Protein AF-A0A396AB75-F1 (afdb_monomer_lite)

Radius of gyration: 13.99 Å; chains: 1; bounding box: 39×27×36 Å

Structure (mmCIF, N/CA/C/O backbone):
data_AF-A0A396AB75-F1
#
_entry.id   AF-A0A396AB75-F1
#
loop_
_atom_site.group_PDB
_atom_site.id
_atom_site.type_symbol
_atom_site.label_atom_id
_atom_site.label_alt_id
_atom_site.label_comp_id
_atom_site.label_asym_id
_atom_site.label_entity_id
_atom_site.label_seq_id
_atom_site.pdbx_PDB_ins_code
_atom_site.Cartn_x
_atom_site.Cartn_y
_atom_site.Cartn_z
_atom_site.occupancy
_atom_site.B_iso_or_equiv
_atom_site.auth_seq_id
_atom_site.auth_comp_id
_atom_site.auth_asym_id
_atom_site.auth_atom_id
_atom_site.pdbx_PDB_model_num
ATOM 1 N N . MET A 1 1 ? 4.746 -14.914 -23.093 1.00 49.25 1 MET A N 1
ATOM 2 C CA . MET A 1 1 ? 3.780 -14.946 -21.972 1.00 49.25 1 MET A CA 1
ATOM 3 C C . MET A 1 1 ? 3.806 -13.582 -21.311 1.00 49.25 1 MET A C 1
ATOM 5 O O . MET A 1 1 ? 4.886 -13.162 -20.929 1.00 49.25 1 MET A O 1
ATOM 9 N N . HIS A 1 2 ? 2.673 -12.883 -21.221 1.00 64.44 2 HIS A N 1
ATOM 10 C CA . HIS A 1 2 ? 2.579 -11.678 -20.393 1.00 64.44 2 HIS A CA 1
ATOM 11 C C . HIS A 1 2 ? 2.198 -12.125 -18.983 1.00 64.44 2 HIS A C 1
ATOM 13 O O . HIS A 1 2 ? 1.111 -12.666 -18.777 1.00 64.44 2 HIS A O 1
ATOM 19 N N . LEU A 1 3 ? 3.127 -11.978 -18.043 1.00 65.56 3 LEU A N 1
ATOM 20 C CA . LEU A 1 3 ? 2.885 -12.230 -16.631 1.00 65.56 3 LEU A CA 1
ATOM 21 C C . LEU A 1 3 ? 1.949 -11.132 -16.114 1.00 65.56 3 LEU A C 1
ATOM 23 O O . LEU A 1 3 ? 2.295 -9.956 -16.170 1.00 65.56 3 LEU A O 1
ATOM 27 N N . LYS A 1 4 ? 0.747 -11.508 -15.670 1.00 80.88 4 LYS A N 1
ATOM 28 C CA . LYS A 1 4 ? -0.231 -10.567 -15.118 1.00 80.88 4 LYS A CA 1
ATOM 29 C C . LYS A 1 4 ? -0.142 -10.583 -13.599 1.00 80.88 4 LYS A C 1
ATOM 31 O O . LYS A 1 4 ? -0.606 -11.527 -12.965 1.00 80.88 4 LYS A O 1
ATOM 36 N N . ILE A 1 5 ? 0.490 -9.558 -13.047 1.00 87.50 5 ILE A N 1
ATOM 37 C CA . ILE A 1 5 ? 0.651 -9.345 -11.607 1.00 87.50 5 ILE A CA 1
ATOM 38 C C . ILE A 1 5 ? -0.017 -8.019 -11.246 1.00 87.50 5 ILE A C 1
ATOM 40 O O . ILE A 1 5 ? -0.159 -7.139 -12.092 1.00 87.50 5 ILE A O 1
ATOM 44 N N . SER A 1 6 ? -0.445 -7.889 -9.997 1.00 91.75 6 SER A N 1
ATOM 45 C CA . SER A 1 6 ? -0.809 -6.611 -9.388 1.00 91.75 6 SER A CA 1
ATOM 46 C C . SER A 1 6 ? -0.218 -6.567 -7.986 1.00 91.75 6 SER A C 1
ATOM 48 O O . SER A 1 6 ? -0.147 -7.602 -7.317 1.00 91.75 6 SER A O 1
ATOM 50 N N . ILE A 1 7 ? 0.208 -5.389 -7.548 1.00 94.00 7 ILE A N 1
ATOM 51 C CA . ILE A 1 7 ? 0.790 -5.174 -6.226 1.00 94.00 7 ILE A CA 1
ATOM 52 C C . ILE A 1 7 ? -0.301 -4.622 -5.315 1.00 94.00 7 ILE A C 1
ATOM 54 O O . ILE A 1 7 ? -0.928 -3.622 -5.639 1.00 94.00 7 ILE A O 1
ATOM 58 N N . PHE A 1 8 ? -0.522 -5.263 -4.171 1.00 95.38 8 PHE A N 1
ATOM 59 C CA . PHE A 1 8 ? -1.357 -4.722 -3.101 1.00 95.38 8 PHE A CA 1
ATOM 60 C C . PHE A 1 8 ? -0.432 -4.268 -1.977 1.00 95.38 8 PHE A C 1
ATOM 62 O O . PHE A 1 8 ? 0.243 -5.090 -1.359 1.00 95.38 8 PHE A O 1
ATOM 69 N N . ALA A 1 9 ? -0.367 -2.960 -1.762 1.00 95.38 9 ALA A N 1
ATOM 70 C CA . ALA A 1 9 ? 0.537 -2.326 -0.818 1.00 95.38 9 ALA A CA 1
ATOM 71 C C . ALA A 1 9 ? -0.250 -1.871 0.411 1.00 95.38 9 ALA A C 1
ATOM 73 O O . ALA A 1 9 ? -0.975 -0.875 0.370 1.00 95.38 9 ALA A O 1
ATOM 74 N N . ASP A 1 10 ? -0.140 -2.643 1.491 1.00 96.19 10 ASP A N 1
ATOM 75 C CA . ASP A 1 10 ? -0.860 -2.377 2.731 1.00 96.19 10 ASP A CA 1
ATOM 76 C C . ASP A 1 10 ? -0.091 -1.441 3.649 1.00 96.19 10 ASP A C 1
ATOM 78 O O . ASP A 1 10 ? 0.920 -1.813 4.233 1.00 96.19 10 ASP A O 1
ATOM 82 N N . VAL A 1 11 ? -0.606 -0.222 3.785 1.00 95.94 11 VAL A N 1
ATOM 83 C CA . VAL A 1 11 ? -0.050 0.808 4.662 1.00 95.94 1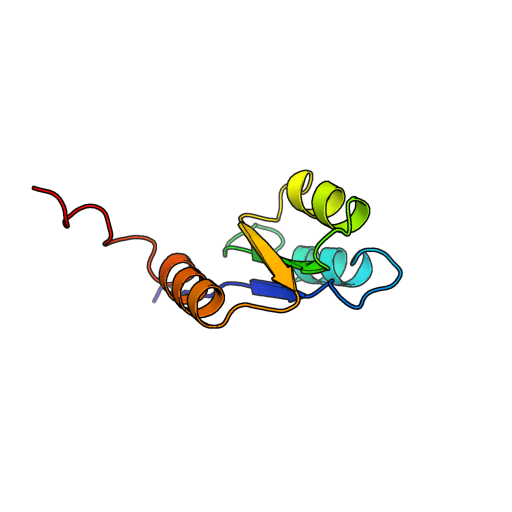1 VAL A CA 1
ATOM 84 C C . VAL A 1 11 ? -0.944 1.081 5.865 1.00 95.94 11 VAL A C 1
ATOM 86 O O . VAL A 1 11 ? -0.634 1.953 6.678 1.00 95.94 11 VAL A O 1
ATOM 89 N N . SER A 1 12 ? -2.057 0.361 5.998 1.00 96.44 12 SER A N 1
ATOM 90 C CA . SER A 1 12 ? -3.110 0.681 6.959 1.00 96.44 12 SER A CA 1
ATOM 91 C C . SER A 1 12 ? -2.657 0.618 8.420 1.00 96.44 12 SER A C 1
ATOM 93 O O . SER A 1 12 ? -3.164 1.377 9.246 1.00 96.44 12 SER A O 1
ATOM 95 N N . ASP A 1 13 ? -1.637 -0.183 8.723 1.00 93.50 13 ASP A N 1
ATOM 96 C CA . ASP A 1 13 ? -1.056 -0.312 10.065 1.00 93.50 13 ASP A CA 1
ATOM 97 C C . ASP A 1 13 ? 0.315 0.349 10.230 1.00 93.50 13 ASP A C 1
ATOM 99 O O . ASP A 1 13 ? 1.006 0.151 11.230 1.00 93.50 13 ASP A O 1
ATOM 103 N N . THR A 1 14 ? 0.698 1.197 9.279 1.00 92.31 14 THR A N 1
ATOM 104 C CA . THR A 1 14 ? 1.960 1.937 9.341 1.00 92.31 14 THR A CA 1
ATOM 105 C C . THR A 1 14 ? 1.835 3.227 10.149 1.00 92.31 14 THR A C 1
ATOM 107 O O . THR A 1 14 ? 0.795 3.890 10.165 1.00 92.31 14 THR A O 1
ATOM 110 N N . THR A 1 15 ? 2.922 3.602 10.823 1.00 85.69 15 THR A N 1
ATOM 111 C CA . THR A 1 15 ? 3.027 4.851 11.597 1.00 85.69 15 THR A CA 1
ATOM 112 C C . THR A 1 15 ? 3.631 6.007 10.799 1.00 85.69 15 THR A C 1
ATOM 114 O O . THR A 1 15 ? 3.569 7.145 11.246 1.00 85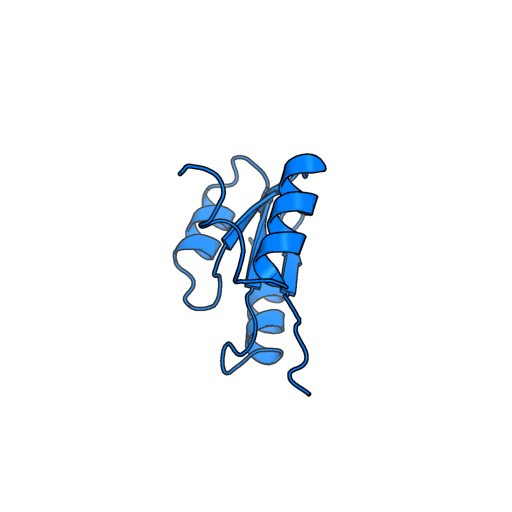.69 15 THR A O 1
ATOM 117 N N . ASP A 1 16 ? 4.240 5.722 9.646 1.00 86.50 16 ASP A N 1
ATOM 118 C CA . ASP A 1 16 ? 4.912 6.669 8.744 1.00 86.50 16 ASP A CA 1
ATOM 119 C C . ASP A 1 16 ? 4.095 6.942 7.470 1.00 86.50 16 ASP A C 1
ATOM 121 O O . ASP A 1 16 ? 4.643 7.332 6.437 1.00 86.50 16 ASP A O 1
ATOM 125 N N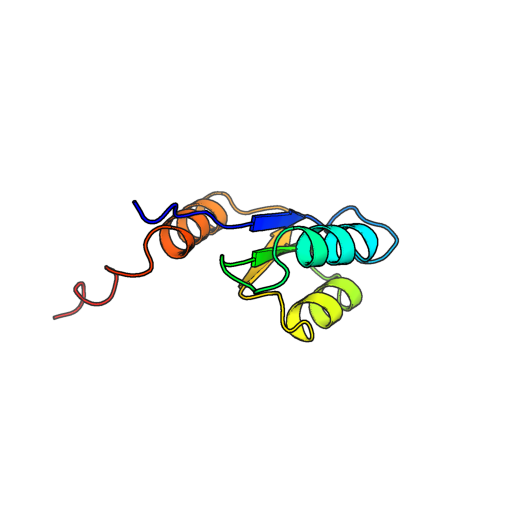 . SER A 1 17 ? 2.791 6.664 7.529 1.00 84.69 17 SER A N 1
ATOM 126 C CA . SER A 1 17 ? 1.858 6.764 6.401 1.00 84.69 17 SER A CA 1
ATOM 127 C C . SER A 1 17 ? 2.292 5.988 5.159 1.00 84.69 17 SER A C 1
ATOM 129 O O . SER A 1 17 ? 1.939 6.326 4.026 1.00 84.69 17 SER A O 1
ATOM 131 N N . GLY A 1 18 ? 3.032 4.905 5.384 1.00 87.69 18 GLY A N 1
ATOM 132 C CA . GLY A 1 18 ? 3.386 3.941 4.363 1.00 87.69 18 GLY A CA 1
ATOM 133 C C . GLY A 1 18 ? 4.644 4.279 3.593 1.00 87.69 18 GLY A C 1
ATOM 134 O O . GLY A 1 18 ? 4.928 3.583 2.624 1.00 87.69 18 GLY A O 1
ATOM 135 N N . LYS A 1 19 ? 5.406 5.303 3.994 1.00 88.94 19 LYS A N 1
ATOM 136 C CA . LYS A 1 19 ? 6.581 5.776 3.250 1.00 88.94 19 LYS A CA 1
ATOM 137 C C . LYS A 1 19 ? 7.538 4.642 2.885 1.00 88.94 19 LYS A C 1
ATOM 139 O O . LYS A 1 19 ? 7.883 4.501 1.715 1.00 88.94 19 LYS A O 1
ATOM 144 N N . PHE A 1 20 ? 7.912 3.801 3.850 1.00 91.38 20 PHE A N 1
ATOM 145 C CA . PHE A 1 20 ? 8.795 2.662 3.576 1.00 91.38 20 PHE A CA 1
ATOM 146 C C . PHE A 1 20 ? 8.221 1.693 2.527 1.00 91.38 20 PHE A C 1
ATOM 148 O O . PHE A 1 20 ? 8.940 1.179 1.668 1.00 91.38 20 PHE A O 1
ATOM 155 N N . ILE A 1 21 ? 6.913 1.447 2.585 1.00 93.75 21 ILE A N 1
ATOM 156 C CA . ILE A 1 21 ? 6.220 0.558 1.651 1.00 93.75 21 ILE A CA 1
ATOM 157 C C . ILE A 1 21 ? 6.159 1.200 0.264 1.00 93.75 21 ILE A C 1
ATOM 159 O O . ILE A 1 21 ? 6.427 0.521 -0.722 1.00 93.75 21 ILE A O 1
ATOM 163 N N . TRP A 1 22 ? 5.892 2.503 0.175 1.00 91.38 22 TRP A N 1
ATOM 164 C CA . TRP A 1 22 ? 5.900 3.245 -1.086 1.00 91.38 22 TRP A CA 1
ATOM 165 C C . TRP A 1 22 ? 7.260 3.218 -1.771 1.00 91.38 22 TRP A C 1
ATOM 167 O O . TRP A 1 22 ? 7.321 2.912 -2.962 1.00 91.38 22 TRP A O 1
ATOM 177 N N . ASP A 1 23 ? 8.337 3.456 -1.023 1.00 91.50 23 ASP A N 1
ATOM 178 C CA . ASP A 1 23 ? 9.703 3.379 -1.546 1.00 91.50 23 ASP A CA 1
ATOM 179 C C . ASP A 1 23 ? 10.002 1.958 -2.061 1.00 91.50 23 ASP A C 1
ATOM 181 O O . ASP A 1 23 ? 10.453 1.782 -3.192 1.00 91.50 23 ASP A O 1
ATOM 185 N N . THR A 1 24 ? 9.627 0.930 -1.292 1.00 93.38 24 THR A N 1
ATOM 186 C CA . THR A 1 24 ? 9.802 -0.479 -1.688 1.00 93.38 24 THR A CA 1
ATOM 187 C C . THR A 1 24 ? 9.039 -0.822 -2.972 1.00 93.38 24 THR A C 1
ATOM 189 O O . THR A 1 24 ? 9.563 -1.509 -3.850 1.00 93.38 24 THR A O 1
ATOM 192 N N . VAL A 1 25 ? 7.794 -0.357 -3.105 1.00 93.38 25 VAL A N 1
ATOM 193 C CA . VAL A 1 25 ? 6.969 -0.600 -4.297 1.00 93.38 25 VAL A CA 1
ATOM 194 C C . VAL A 1 25 ? 7.544 0.117 -5.513 1.00 93.38 25 VAL A C 1
ATOM 196 O O . VAL A 1 25 ? 7.600 -0.470 -6.593 1.00 93.38 25 VAL A O 1
ATOM 199 N N . LYS A 1 26 ? 8.006 1.358 -5.338 1.00 92.00 26 LYS A N 1
ATOM 200 C CA . LYS A 1 26 ? 8.649 2.135 -6.399 1.00 92.00 26 LYS A CA 1
ATOM 201 C C . LYS A 1 26 ? 9.909 1.442 -6.915 1.00 92.00 26 LYS A C 1
ATOM 203 O O . LYS A 1 26 ? 10.091 1.343 -8.125 1.00 92.00 26 LYS A O 1
ATOM 208 N N . ASP A 1 27 ? 10.731 0.909 -6.016 1.00 92.94 27 ASP A N 1
ATOM 209 C CA . ASP A 1 27 ? 11.952 0.183 -6.376 1.00 92.94 27 ASP A CA 1
ATOM 210 C C . ASP A 1 27 ? 11.654 -1.162 -7.057 1.00 92.94 27 ASP A C 1
ATOM 212 O O . ASP A 1 27 ? 12.372 -1.575 -7.970 1.00 92.94 27 ASP A O 1
ATOM 216 N N . ALA A 1 28 ? 10.579 -1.842 -6.650 1.00 90.69 28 ALA A N 1
ATOM 217 C CA . ALA A 1 28 ? 10.154 -3.112 -7.239 1.00 90.69 28 ALA A CA 1
ATOM 218 C C . ALA A 1 28 ? 9.452 -2.952 -8.602 1.00 90.69 28 ALA A C 1
ATOM 220 O O . ALA A 1 28 ? 9.481 -3.873 -9.421 1.00 90.69 28 ALA A O 1
ATOM 221 N N . ASN A 1 29 ? 8.820 -1.802 -8.852 1.00 91.44 29 ASN A N 1
ATOM 222 C CA . ASN A 1 29 ? 8.042 -1.511 -10.057 1.00 91.44 29 ASN A CA 1
ATOM 223 C C . ASN A 1 29 ? 8.415 -0.142 -10.675 1.00 91.44 29 ASN A C 1
ATOM 225 O O . ASN A 1 29 ? 7.539 0.695 -10.894 1.00 91.44 29 ASN A O 1
ATOM 229 N N . PRO A 1 30 ? 9.699 0.108 -11.002 1.00 89.19 30 PRO A N 1
ATOM 230 C CA . PRO A 1 30 ? 10.195 1.448 -11.340 1.00 89.19 30 PRO A CA 1
ATOM 231 C C . PRO A 1 30 ? 9.619 2.015 -12.642 1.00 89.19 30 PRO A C 1
ATOM 233 O O . PRO A 1 30 ? 9.584 3.226 -12.827 1.00 89.19 30 PRO A O 1
ATOM 236 N N . ASN A 1 31 ? 9.160 1.140 -13.541 1.00 89.75 31 ASN A N 1
ATOM 237 C CA . ASN A 1 31 ? 8.548 1.508 -14.821 1.00 89.75 31 ASN A CA 1
ATOM 238 C C . ASN A 1 31 ? 7.019 1.363 -14.809 1.00 89.75 31 ASN A C 1
ATOM 240 O O . ASN A 1 31 ? 6.413 1.349 -15.879 1.00 89.75 31 ASN A O 1
ATOM 244 N N . HIS A 1 32 ? 6.414 1.186 -13.629 1.00 89.31 32 HIS A N 1
ATOM 245 C CA . HIS A 1 32 ? 4.970 1.018 -13.453 1.00 89.31 32 HIS A CA 1
ATOM 246 C C . HIS A 1 32 ? 4.353 -0.023 -14.406 1.00 89.31 32 HIS A C 1
ATOM 248 O O . HIS A 1 32 ? 3.357 0.212 -15.085 1.00 89.31 32 HIS A O 1
ATOM 254 N N . VAL A 1 33 ? 4.993 -1.192 -14.519 1.00 89.19 33 VAL A N 1
ATOM 255 C CA . VAL A 1 33 ? 4.614 -2.229 -15.501 1.00 89.19 33 VAL A CA 1
ATOM 256 C C . VAL A 1 33 ? 3.414 -3.064 -15.061 1.00 89.19 33 VAL A C 1
ATOM 258 O O . VAL A 1 33 ? 2.863 -3.828 -15.854 1.00 89.19 33 VAL A O 1
ATOM 261 N N . CYS A 1 34 ? 3.030 -2.956 -13.791 1.00 89.56 34 CYS A N 1
ATOM 262 C CA . CYS A 1 34 ? 1.872 -3.628 -13.226 1.00 89.56 34 CYS A CA 1
ATOM 263 C C . CYS A 1 34 ? 1.086 -2.690 -12.301 1.00 89.56 34 CYS A C 1
ATOM 265 O O . CYS A 1 34 ? 1.709 -1.822 -11.685 1.00 89.56 34 CYS A O 1
ATOM 267 N N . PRO A 1 35 ? -0.244 -2.878 -12.179 1.00 91.81 35 PRO A N 1
ATOM 268 C CA . PRO A 1 35 ? -1.055 -2.030 -11.325 1.00 91.81 35 PRO A CA 1
ATOM 269 C C . PRO A 1 35 ? -0.674 -2.151 -9.852 1.00 91.81 35 PRO A C 1
ATOM 271 O O . PRO A 1 35 ? -0.421 -3.259 -9.359 1.00 91.81 35 PRO A O 1
ATOM 274 N N . VAL A 1 36 ? -0.728 -1.034 -9.140 1.00 94.31 36 VAL A N 1
ATOM 275 C CA . VAL A 1 36 ? -0.504 -0.941 -7.700 1.00 94.31 36 VAL A CA 1
ATOM 276 C C . VAL A 1 36 ? -1.770 -0.433 -7.019 1.00 94.31 36 VAL A C 1
ATOM 278 O O . VAL A 1 36 ? -2.304 0.626 -7.341 1.00 94.31 36 VAL A O 1
ATOM 281 N N . ILE A 1 3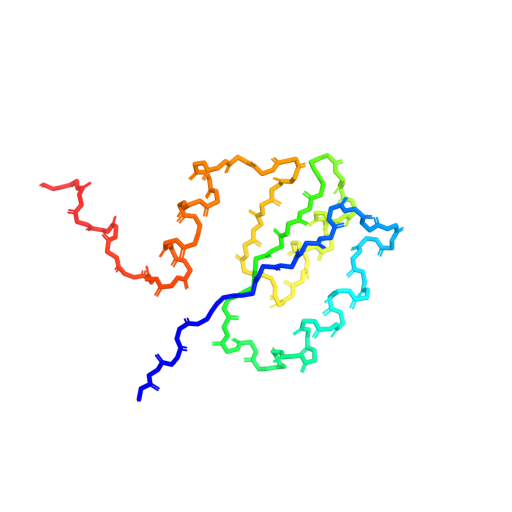7 ? -2.237 -1.197 -6.040 1.00 95.88 37 ILE A N 1
ATOM 282 C CA . ILE A 1 37 ? -3.422 -0.910 -5.246 1.00 95.88 37 ILE A CA 1
ATOM 283 C C . ILE A 1 37 ? -2.976 -0.623 -3.816 1.00 95.88 37 ILE A C 1
ATOM 285 O O . ILE A 1 37 ? -2.422 -1.494 -3.141 1.00 95.88 37 ILE A O 1
ATOM 289 N N . ALA A 1 38 ? -3.235 0.591 -3.345 1.00 96.69 38 ALA A N 1
ATOM 290 C CA . ALA A 1 38 ? -2.995 0.980 -1.963 1.00 96.69 38 ALA A CA 1
ATOM 291 C C . ALA A 1 38 ? -4.095 0.423 -1.048 1.00 96.69 38 ALA A C 1
ATOM 293 O O . ALA A 1 38 ? -5.280 0.497 -1.377 1.00 96.69 38 ALA A O 1
ATOM 294 N N . ILE A 1 39 ? -3.724 -0.097 0.122 1.00 97.81 39 ILE A N 1
ATOM 295 C CA . ILE A 1 39 ? -4.664 -0.388 1.210 1.00 97.81 39 ILE A CA 1
ATOM 296 C C . ILE A 1 39 ? -4.358 0.590 2.344 1.00 97.81 39 ILE A C 1
ATOM 298 O O . ILE A 1 39 ? -3.331 0.485 3.012 1.00 97.81 39 ILE A O 1
ATOM 302 N N . CYS A 1 40 ? -5.241 1.566 2.541 1.00 97.19 40 CYS A N 1
ATOM 303 C CA . CYS A 1 40 ? -5.111 2.584 3.583 1.00 97.19 40 CYS A CA 1
ATOM 304 C C . CYS A 1 40 ? -6.064 2.300 4.738 1.00 97.19 40 CYS A C 1
ATOM 306 O O . CYS A 1 40 ? -7.102 1.668 4.561 1.00 97.19 40 CYS A O 1
ATOM 308 N N . ARG A 1 41 ? -5.757 2.802 5.931 1.00 96.94 41 ARG A N 1
ATOM 309 C CA . ARG A 1 41 ? -6.708 2.770 7.044 1.00 96.94 41 ARG A CA 1
ATOM 310 C C . ARG A 1 41 ? -7.893 3.672 6.726 1.00 96.94 41 ARG A C 1
ATOM 312 O O . ARG A 1 41 ? -7.704 4.828 6.338 1.00 96.94 41 ARG A O 1
ATOM 319 N N . GLU A 1 42 ? -9.106 3.167 6.920 1.00 95.44 42 GLU A N 1
ATOM 320 C CA . GLU A 1 42 ? -10.309 3.980 6.761 1.00 95.44 42 GLU A CA 1
ATOM 321 C C . GLU A 1 42 ? -10.250 5.224 7.667 1.00 95.44 42 GLU A C 1
ATOM 323 O O . GLU A 1 42 ? -9.884 5.153 8.841 1.00 95.44 42 GLU A O 1
ATOM 328 N N . GLY A 1 43 ? -10.546 6.394 7.094 1.00 93.75 43 GLY A N 1
ATOM 329 C CA . GLY A 1 43 ? -10.481 7.682 7.794 1.00 93.75 43 GLY A CA 1
ATOM 330 C C . GLY A 1 43 ? -9.080 8.295 7.940 1.00 93.75 43 GLY A C 1
ATOM 331 O O . GLY A 1 43 ? -8.973 9.433 8.399 1.00 93.75 43 GLY A O 1
ATOM 332 N N . SER A 1 44 ? -8.005 7.615 7.524 1.00 95.12 44 SER A N 1
ATOM 333 C CA . SER A 1 44 ? -6.650 8.185 7.548 1.00 95.12 44 SER A CA 1
ATOM 334 C C . SER A 1 44 ? -6.408 9.103 6.350 1.00 95.12 44 SER A C 1
ATOM 336 O O . SER A 1 44 ? -5.932 8.675 5.299 1.00 95.12 44 SER A O 1
ATOM 338 N N . LEU A 1 45 ? -6.733 10.390 6.502 1.00 94.19 45 LEU A N 1
ATOM 339 C CA . LEU A 1 45 ? -6.574 11.378 5.429 1.00 94.19 45 LEU A CA 1
ATOM 340 C C . LEU A 1 45 ? -5.136 11.479 4.914 1.00 94.19 45 LEU A C 1
ATOM 342 O O . LEU A 1 45 ? -4.952 11.646 3.716 1.00 94.19 45 LEU A O 1
ATOM 346 N N . ASP A 1 46 ? -4.139 11.342 5.787 1.00 93.62 46 ASP A N 1
ATOM 347 C CA . ASP A 1 46 ? -2.728 11.451 5.408 1.00 93.62 46 ASP A CA 1
ATOM 348 C C . ASP A 1 46 ? -2.292 10.306 4.477 1.00 93.62 46 ASP A C 1
ATOM 350 O O . ASP A 1 46 ? -1.704 10.536 3.420 1.00 93.62 46 ASP A O 1
ATOM 354 N N . GLN A 1 47 ? -2.684 9.068 4.798 1.00 93.81 47 GLN A N 1
ATOM 355 C CA . GLN A 1 47 ? -2.430 7.910 3.936 1.00 93.81 47 GLN A CA 1
ATOM 356 C C . GLN A 1 47 ? -3.186 8.027 2.607 1.00 93.81 47 GLN A C 1
ATOM 358 O O . GLN A 1 47 ? -2.624 7.754 1.550 1.00 93.81 47 GLN A O 1
ATOM 363 N N . ILE A 1 48 ? -4.444 8.475 2.653 1.00 95.06 48 ILE A N 1
ATOM 364 C CA . ILE A 1 48 ? -5.292 8.637 1.465 1.00 95.06 48 ILE A CA 1
ATOM 365 C C . ILE A 1 48 ? -4.736 9.717 0.540 1.00 95.06 48 ILE A C 1
ATOM 367 O O . ILE A 1 48 ? -4.614 9.488 -0.659 1.00 95.06 48 ILE A O 1
ATOM 371 N N . GLN A 1 49 ? -4.380 10.884 1.077 1.00 94.06 49 GLN A N 1
ATOM 372 C CA . GLN A 1 49 ? -3.799 11.978 0.299 1.00 94.06 49 GLN A CA 1
ATOM 373 C C . GLN A 1 49 ? -2.464 11.571 -0.313 1.00 94.06 49 GLN A C 1
ATOM 375 O O . GLN A 1 49 ? -2.232 11.854 -1.488 1.00 94.06 49 GLN A O 1
ATOM 380 N N . THR A 1 50 ? -1.627 10.867 0.452 1.00 91.69 50 THR A N 1
ATOM 381 C CA . THR A 1 50 ? -0.359 10.326 -0.046 1.00 91.69 50 THR A CA 1
ATOM 382 C C . THR A 1 50 ? -0.591 9.354 -1.201 1.00 91.69 50 THR A C 1
ATOM 384 O O . THR A 1 50 ? 0.031 9.503 -2.248 1.00 91.69 50 THR A O 1
ATOM 387 N N . ALA A 1 51 ? -1.521 8.405 -1.054 1.00 92.88 51 ALA A N 1
ATOM 388 C CA . ALA A 1 51 ? -1.829 7.422 -2.090 1.00 92.88 51 ALA A CA 1
ATOM 389 C C . ALA A 1 51 ? -2.423 8.068 -3.352 1.00 92.88 51 ALA A C 1
ATOM 391 O O . ALA A 1 51 ? -1.969 7.783 -4.452 1.00 92.88 51 ALA A O 1
ATOM 392 N N . VAL A 1 52 ? -3.396 8.971 -3.205 1.00 91.56 52 VAL A N 1
ATOM 393 C CA . VAL A 1 52 ? -4.072 9.635 -4.337 1.00 91.56 52 VAL A CA 1
ATOM 394 C C . VAL A 1 52 ? -3.152 10.608 -5.078 1.00 91.56 52 VAL A C 1
ATOM 396 O O . VAL A 1 52 ? -3.295 10.784 -6.283 1.00 91.56 52 VAL A O 1
ATOM 399 N N . SER A 1 53 ? -2.206 11.242 -4.382 1.00 91.50 53 SER A N 1
ATOM 400 C CA . SER A 1 53 ? -1.235 12.153 -5.010 1.00 91.50 53 SER A CA 1
ATOM 401 C C . SER A 1 53 ? -0.060 11.418 -5.661 1.00 91.50 53 SER A C 1
ATOM 403 O O . SER A 1 53 ? 0.817 12.056 -6.241 1.00 91.50 53 SER A O 1
ATOM 405 N N . SER A 1 54 ? -0.001 10.094 -5.523 1.00 88.06 54 SER A N 1
ATOM 406 C CA . SER A 1 54 ? 1.113 9.281 -5.986 1.00 88.06 54 SER A CA 1
ATOM 407 C C . SER A 1 54 ? 0.926 8.854 -7.437 1.00 88.06 54 SER A C 1
ATOM 409 O O . SER A 1 54 ? -0.090 8.268 -7.796 1.00 88.06 54 SER A O 1
ATOM 411 N N . GLU A 1 55 ? 1.949 9.068 -8.263 1.00 88.19 55 GLU A N 1
ATOM 412 C CA . GLU A 1 55 ? 1.955 8.638 -9.670 1.00 88.19 55 GLU A CA 1
ATOM 413 C C . GLU A 1 55 ? 2.061 7.113 -9.839 1.00 88.19 55 GLU A C 1
ATOM 415 O O . GLU A 1 55 ? 1.862 6.606 -10.939 1.00 88.19 55 GLU A O 1
ATOM 420 N N . ILE A 1 56 ? 2.392 6.384 -8.766 1.00 90.00 56 ILE A N 1
ATOM 421 C CA . ILE A 1 56 ? 2.570 4.926 -8.798 1.00 90.00 56 ILE A CA 1
ATOM 422 C C . ILE A 1 56 ? 1.341 4.152 -8.316 1.00 90.00 56 ILE A C 1
ATOM 424 O O . ILE A 1 56 ? 1.396 2.931 -8.320 1.00 90.00 56 ILE A O 1
ATOM 428 N N . ILE A 1 57 ? 0.276 4.808 -7.839 1.00 93.00 57 ILE A N 1
ATOM 429 C CA . ILE A 1 57 ? -0.920 4.137 -7.302 1.00 93.00 57 ILE A CA 1
ATOM 430 C C . ILE A 1 57 ? -2.070 4.262 -8.300 1.00 93.00 57 ILE A C 1
ATOM 432 O O . ILE A 1 57 ? -2.485 5.365 -8.641 1.00 93.00 57 ILE A O 1
ATOM 436 N N . ASP A 1 58 ? -2.629 3.130 -8.723 1.00 93.12 58 ASP A N 1
ATOM 437 C CA . ASP A 1 58 ? -3.740 3.089 -9.683 1.00 93.12 58 ASP A CA 1
ATOM 438 C C . ASP A 1 58 ? -5.107 2.996 -9.003 1.00 93.12 58 ASP A C 1
ATOM 440 O O . ASP A 1 58 ? -6.132 3.352 -9.586 1.00 93.12 58 ASP A O 1
ATOM 444 N N . ASP A 1 59 ? -5.146 2.457 -7.784 1.00 94.62 59 ASP A N 1
ATOM 445 C CA . ASP A 1 59 ? -6.391 2.194 -7.074 1.00 94.62 59 ASP A CA 1
ATOM 446 C C . ASP A 1 59 ? -6.198 2.181 -5.556 1.00 94.62 59 ASP A C 1
ATOM 448 O O . ASP A 1 59 ? -5.089 2.046 -5.035 1.00 94.62 59 ASP A O 1
ATOM 452 N N . LEU A 1 60 ? -7.313 2.273 -4.839 1.00 95.19 60 LEU A N 1
ATOM 453 C CA . LEU A 1 60 ? -7.357 2.368 -3.391 1.00 95.19 60 LEU A CA 1
ATOM 454 C C . LEU A 1 60 ? -8.409 1.418 -2.809 1.00 95.19 60 LEU A C 1
ATOM 456 O O . LEU A 1 60 ? -9.528 1.263 -3.319 1.00 95.19 60 LEU A O 1
ATOM 460 N N . LEU A 1 61 ? -8.041 0.803 -1.693 1.00 97.31 61 LEU A N 1
ATOM 461 C CA . LEU A 1 61 ? -8.901 0.045 -0.799 1.00 97.31 61 LEU A CA 1
ATOM 462 C C . LEU A 1 61 ? -8.734 0.563 0.630 1.00 97.31 61 LEU A C 1
ATOM 464 O O . LEU A 1 61 ? -7.699 1.125 0.991 1.00 97.31 61 LEU A O 1
ATOM 468 N N . PHE A 1 62 ? -9.756 0.338 1.449 1.00 97.25 62 PHE A N 1
ATOM 469 C CA . PHE A 1 62 ? -9.744 0.708 2.857 1.00 97.25 62 PHE A CA 1
ATOM 470 C C . PHE A 1 62 ? -9.681 -0.531 3.742 1.00 97.25 62 PHE A C 1
ATOM 472 O O . PHE A 1 62 ? -10.356 -1.523 3.474 1.00 97.25 62 PHE A O 1
ATOM 479 N N . SER A 1 63 ? -8.854 -0.458 4.778 1.00 96.94 63 SER A N 1
ATOM 480 C CA . SER A 1 63 ? -8.802 -1.409 5.880 1.00 96.94 63 SER A CA 1
ATOM 481 C C . SER A 1 63 ? -9.743 -0.944 7.002 1.00 96.94 63 SER A C 1
ATOM 483 O O . SER A 1 63 ? -9.692 0.245 7.349 1.00 96.94 63 SER A O 1
ATOM 485 N N . PRO A 1 64 ? -10.560 -1.844 7.589 1.00 96.06 64 PRO A N 1
ATOM 486 C CA . PRO A 1 64 ? -10.599 -3.288 7.331 1.00 96.06 64 PRO A CA 1
ATOM 487 C C . PRO A 1 64 ? -11.191 -3.643 5.957 1.00 96.06 64 PRO A C 1
ATOM 489 O O . PRO A 1 64 ? -12.142 -3.028 5.487 1.00 96.06 64 PRO A O 1
ATOM 492 N N . LEU A 1 65 ? -10.615 -4.660 5.307 1.00 96.38 65 LEU A N 1
ATOM 493 C CA . LEU A 1 65 ? -10.991 -5.032 3.943 1.00 96.38 65 LEU A CA 1
ATOM 494 C C . LEU A 1 65 ? -12.319 -5.788 3.892 1.00 96.38 65 LEU A C 1
ATOM 496 O O . LEU A 1 65 ? -12.445 -6.905 4.396 1.00 96.38 65 LEU A O 1
ATOM 500 N N . GLU A 1 66 ? -13.260 -5.244 3.128 1.00 95.31 66 GLU A N 1
ATOM 501 C CA . GLU A 1 66 ? -14.455 -5.975 2.725 1.00 95.31 66 GLU A CA 1
ATOM 502 C C . GLU A 1 66 ? -14.117 -7.059 1.691 1.00 95.31 66 GLU A C 1
ATOM 504 O O . GLU A 1 66 ? -13.634 -6.786 0.586 1.00 95.31 66 GLU A O 1
ATOM 509 N N . VAL A 1 67 ? -14.412 -8.320 2.023 1.00 95.62 67 VAL A N 1
ATOM 510 C CA . VAL A 1 67 ? -14.045 -9.495 1.204 1.00 95.62 67 VAL A CA 1
ATOM 511 C C . VAL A 1 67 ? -14.624 -9.410 -0.210 1.00 95.62 67 VAL A C 1
ATOM 513 O O . VAL A 1 67 ? -13.976 -9.804 -1.184 1.00 95.62 67 VAL A O 1
ATOM 516 N N . SER A 1 68 ? -15.853 -8.909 -0.342 1.00 94.94 68 SER A N 1
ATOM 517 C CA . SER A 1 68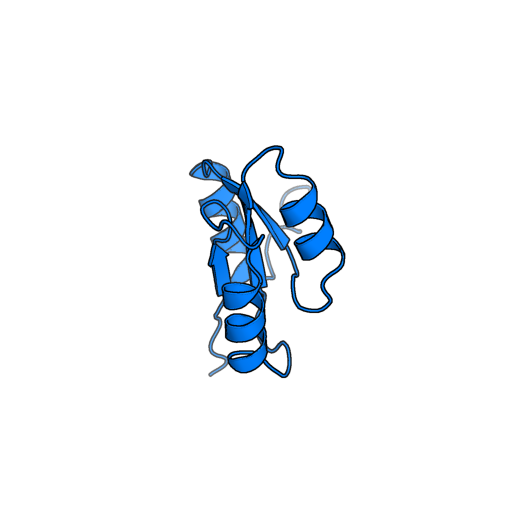 ? -16.523 -8.733 -1.634 1.00 94.94 68 SER A CA 1
ATOM 518 C C . SER A 1 68 ? -15.799 -7.704 -2.509 1.00 94.94 68 SER A C 1
ATOM 520 O O . SER A 1 68 ? -15.585 -7.944 -3.702 1.00 94.94 68 SER A O 1
ATOM 522 N N . VAL A 1 69 ? -15.355 -6.600 -1.906 1.00 93.62 69 VAL A N 1
ATOM 523 C CA . VAL A 1 69 ? -14.618 -5.523 -2.569 1.00 93.62 69 VAL A CA 1
ATOM 524 C C . VAL A 1 69 ? -13.240 -6.013 -3.003 1.00 93.62 69 VAL A C 1
ATOM 526 O O . VAL A 1 69 ? -12.887 -5.846 -4.172 1.00 93.62 69 VAL A O 1
ATOM 529 N N . LEU A 1 70 ? -12.506 -6.694 -2.118 1.00 93.81 70 LEU A N 1
ATOM 530 C CA . LEU A 1 70 ? -11.192 -7.262 -2.432 1.00 93.81 70 LEU A CA 1
ATOM 531 C C . LEU A 1 70 ? -11.271 -8.244 -3.609 1.00 93.81 70 LEU A C 1
ATOM 533 O O . LEU A 1 70 ? -10.519 -8.122 -4.575 1.00 93.81 70 LEU A O 1
ATOM 537 N N . LYS A 1 71 ? -12.229 -9.181 -3.580 1.00 92.75 71 LYS A N 1
ATOM 538 C CA . LYS A 1 71 ? -12.439 -10.147 -4.674 1.00 92.75 71 LYS A CA 1
ATOM 539 C C . LYS A 1 71 ? -12.718 -9.457 -6.006 1.00 92.75 71 LYS A C 1
ATOM 541 O O . LYS A 1 71 ? -12.216 -9.902 -7.037 1.00 92.75 71 LYS A O 1
ATOM 546 N N . ARG A 1 72 ? -13.526 -8.393 -6.000 1.00 91.69 72 ARG A N 1
ATOM 547 C CA . ARG A 1 72 ? -13.818 -7.607 -7.206 1.00 91.69 72 ARG A CA 1
ATOM 548 C C . ARG A 1 72 ? -12.559 -6.914 -7.728 1.00 91.69 72 ARG A C 1
ATOM 550 O O . ARG A 1 72 ? -12.325 -6.948 -8.932 1.00 91.69 72 ARG A O 1
ATOM 557 N N . ARG A 1 73 ? -11.732 -6.357 -6.838 1.00 91.75 73 ARG A N 1
ATOM 558 C CA . ARG A 1 73 ? -10.503 -5.651 -7.220 1.00 91.75 73 ARG A CA 1
ATOM 559 C C . ARG A 1 73 ? -9.430 -6.571 -7.787 1.00 91.75 73 ARG A C 1
ATOM 561 O O . ARG A 1 73 ? -8.904 -6.276 -8.851 1.00 91.75 73 ARG A O 1
ATOM 568 N N . ILE A 1 74 ? -9.205 -7.729 -7.165 1.00 90.12 74 ILE A N 1
ATOM 569 C CA . ILE A 1 74 ? -8.278 -8.754 -7.679 1.00 90.12 74 ILE A CA 1
ATOM 570 C C . ILE A 1 74 ? -8.690 -9.221 -9.083 1.00 90.12 74 ILE A C 1
ATOM 572 O O . ILE A 1 74 ? -7.850 -9.398 -9.963 1.00 90.12 74 ILE A O 1
ATOM 576 N N . LYS A 1 75 ? -9.994 -9.423 -9.322 1.00 88.75 75 LYS A N 1
ATOM 577 C CA . LYS A 1 75 ? -10.483 -9.814 -10.653 1.00 88.75 75 LYS A CA 1
ATOM 578 C C . LYS A 1 75 ? -10.202 -8.733 -11.699 1.00 88.75 75 LYS A C 1
ATOM 580 O O . LYS A 1 75 ? -9.710 -9.070 -12.772 1.00 88.75 75 LYS A O 1
ATOM 585 N N . ALA A 1 76 ? -10.478 -7.470 -11.369 1.00 85.50 76 ALA A N 1
ATOM 586 C CA . ALA A 1 76 ? -10.267 -6.336 -12.266 1.00 85.50 76 ALA A CA 1
ATOM 587 C C . ALA A 1 76 ? -8.780 -6.098 -12.583 1.00 85.50 76 ALA A C 1
ATOM 589 O O . ALA A 1 76 ? -8.435 -5.819 -13.726 1.00 85.50 76 ALA A O 1
ATOM 590 N N . SER A 1 77 ? -7.891 -6.270 -11.601 1.00 80.00 77 SER A N 1
ATOM 591 C CA . SER A 1 77 ? -6.463 -5.971 -11.758 1.00 80.00 77 SER A CA 1
ATOM 592 C C . SER A 1 77 ? -5.701 -7.010 -12.602 1.00 80.00 77 SER A C 1
ATOM 594 O O . SER A 1 77 ? -4.688 -6.690 -13.219 1.00 80.00 77 SER A O 1
ATOM 596 N N . ILE A 1 78 ? -6.201 -8.252 -12.684 1.00 76.94 78 ILE A N 1
ATOM 597 C CA . ILE A 1 78 ? -5.605 -9.347 -13.480 1.00 76.94 78 ILE A CA 1
ATOM 598 C C . ILE A 1 78 ? -6.311 -9.513 -14.843 1.00 76.94 78 ILE A C 1
ATO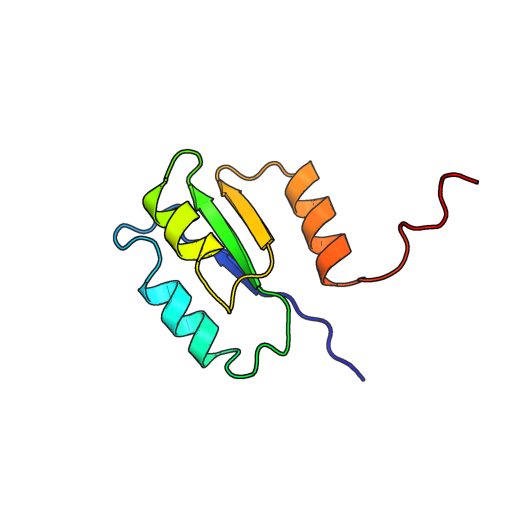M 600 O O . ILE A 1 78 ? -5.714 -9.973 -15.821 1.00 76.94 78 ILE A O 1
ATOM 604 N N . HIS A 1 79 ? -7.584 -9.139 -14.957 1.00 68.19 79 HIS A N 1
ATOM 605 C CA . HIS A 1 79 ? -8.344 -9.191 -16.209 1.00 68.19 79 HIS A CA 1
ATOM 606 C C . HIS A 1 79 ? -8.920 -7.806 -16.519 1.00 68.19 79 HIS A C 1
ATOM 608 O O . HIS A 1 79 ? -10.073 -7.555 -16.178 1.00 68.19 79 HIS A O 1
ATOM 614 N N . PRO A 1 80 ? -8.151 -6.921 -17.183 1.00 59.03 80 PRO A N 1
ATOM 615 C CA . PRO A 1 80 ? -8.645 -5.589 -17.526 1.00 59.03 80 PRO A CA 1
ATOM 616 C C . PRO A 1 80 ? -9.833 -5.595 -18.511 1.00 59.03 80 PRO A C 1
ATOM 618 O O . PRO A 1 80 ? -10.507 -4.581 -18.621 1.00 59.03 80 PRO A O 1
ATOM 621 N N . ASP A 1 81 ? -10.162 -6.728 -19.150 1.00 53.28 81 ASP A N 1
ATOM 622 C CA . ASP A 1 81 ? -11.323 -6.857 -20.039 1.00 53.28 81 ASP A CA 1
ATOM 623 C C . ASP A 1 81 ? -12.275 -7.982 -19.613 1.00 53.28 81 ASP A C 1
ATOM 625 O O . ASP A 1 81 ? -11.860 -9.144 -19.547 1.00 53.28 81 ASP A O 1
ATOM 629 N N . LYS A 1 82 ? -13.541 -7.602 -19.350 1.00 48.50 82 LYS A N 1
ATOM 630 C CA . LYS A 1 82 ? -14.824 -8.259 -19.731 1.00 48.50 82 LYS A CA 1
ATOM 631 C C . LYS A 1 82 ? -16.049 -7.792 -18.902 1.00 48.50 82 LYS A C 1
ATOM 633 O O . LYS A 1 82 ? -16.946 -8.585 -18.651 1.00 48.50 82 LYS A O 1
ATOM 638 N N . ASN A 1 83 ? -16.145 -6.518 -18.504 1.00 44.19 83 ASN A N 1
ATOM 639 C CA . ASN A 1 83 ? -17.380 -5.984 -17.888 1.00 44.19 83 ASN A CA 1
ATOM 640 C C . ASN A 1 83 ? -18.127 -4.948 -18.755 1.00 44.19 83 ASN A C 1
ATOM 642 O O . ASN A 1 83 ? -18.987 -4.248 -18.237 1.00 44.19 83 ASN A O 1
ATOM 646 N N . ASN A 1 84 ? -17.860 -4.886 -20.066 1.00 45.50 84 ASN A N 1
ATOM 647 C CA . ASN A 1 84 ? -18.607 -4.034 -21.010 1.00 45.50 84 ASN A CA 1
ATOM 648 C C . ASN A 1 84 ? -19.603 -4.811 -21.903 1.00 45.50 84 ASN A C 1
ATOM 650 O O . ASN A 1 84 ? -19.981 -4.314 -22.955 1.00 45.50 84 ASN A O 1
ATOM 654 N N . GLU A 1 85 ? -20.038 -6.016 -21.516 1.00 46.38 85 GLU A N 1
ATOM 655 C CA . GLU A 1 85 ? -21.092 -6.768 -22.236 1.00 46.38 85 GLU A CA 1
ATOM 656 C C . GLU A 1 85 ? -22.090 -7.436 -21.274 1.00 46.38 85 GLU A C 1
ATOM 658 O O . GLU A 1 85 ? -22.426 -8.612 -21.391 1.00 46.38 85 GLU A O 1
ATOM 663 N N . ALA A 1 86 ? -22.564 -6.692 -20.283 1.00 46.81 86 ALA A N 1
ATOM 664 C CA . ALA A 1 86 ? -23.751 -7.079 -19.530 1.00 46.81 86 ALA A CA 1
ATOM 665 C C . ALA A 1 86 ? -24.576 -5.821 -19.271 1.00 46.81 86 ALA A C 1
ATOM 667 O O . ALA A 1 86 ? -24.559 -5.336 -18.153 1.00 46.81 86 ALA A O 1
ATOM 668 N N . ASP A 1 87 ? -25.143 -5.254 -20.342 1.00 45.19 87 ASP A N 1
ATOM 669 C CA . ASP A 1 87 ? -26.315 -4.356 -20.358 1.00 45.19 87 ASP A CA 1
ATOM 670 C C . ASP A 1 87 ? -26.627 -3.938 -21.819 1.00 45.19 87 ASP A C 1
ATOM 672 O O . ASP A 1 87 ? -26.594 -2.759 -22.179 1.00 45.19 87 ASP A O 1
ATOM 676 N N . ALA A 1 88 ? -26.889 -4.923 -22.689 1.00 38.09 88 ALA A N 1
ATOM 677 C CA . ALA A 1 88 ? -27.497 -4.732 -24.011 1.00 38.09 88 ALA A CA 1
ATOM 678 C C . ALA A 1 88 ? -28.492 -5.861 -24.303 1.00 38.09 88 ALA A C 1
ATOM 680 O O . ALA A 1 88 ? -28.146 -7.029 -24.008 1.00 38.09 88 ALA A O 1
#

Secondary structure (DSSP, 8-state):
------EEEE-TT-SSTTHHHHHHHHHHSTT--S-EEEEEETT-HHHHHHHHT-TT--EEEEESPPHHHHHHHHHHHH--S-SSSS--

pLDDT: mean 86.21, std 15.18, range [38.09, 97.81]

Sequence (88 aa):
MHLKISIFADVSDTTDSGKFIWDTVKDANPNHVCPVIAICREGSLDQIQTAVSSEIIDDLLFSPLEVSVLKRRIKASIHPDKNNEADA

Foldseek 3Di:
DDDQDEAEQECAPPPVLRVVSVVVLCVVCVPLSAAYEYEHAPPPPSNVVVQVVDPNHDYYHHPVGDPVVVVVVVCCRRDVDDPPPDDD

Organism: NCBI:txid360807